Protein AF-K0IEI7-F1 (afdb_monomer_lite)

Sequence (68 aa):
MVKFYTSKEQALIDILKAHPNSTV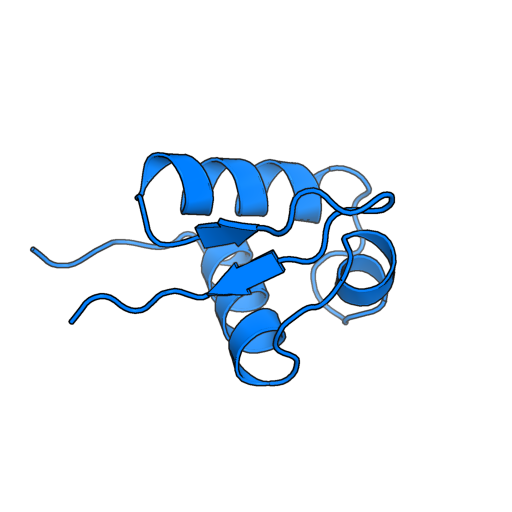SEMKMHIGLRNRNDVPHALNGLRVKGVLLHTADKPPRYSFSDNQ

Radius of gyration: 11.04 Å; chains: 1; bounding box: 30×26×21 Å

Foldseek 3Di:
DDDDADPLLVLLQVVLVVPPQDFLVRSCVDPPNVDPCSSVVSQVVCVVVVQKDWDPDVVITIHGHPPD

pLDDT: mean 86.12, std 10.25, range [48.16, 94.06]

Structure (mmCIF, N/CA/C/O backbone):
data_AF-K0IEI7-F1
#
_entry.id   AF-K0IEI7-F1
#
loop_
_atom_site.group_PDB
_atom_site.id
_atom_site.type_symbol
_atom_site.label_atom_id
_atom_site.label_alt_id
_atom_site.label_comp_id
_atom_site.label_asym_id
_atom_site.label_entity_id
_atom_site.label_seq_id
_atom_site.pdbx_PDB_ins_code
_atom_site.Cartn_x
_atom_site.Cartn_y
_atom_site.Cartn_z
_atom_site.occupancy
_atom_site.B_iso_or_equiv
_atom_site.auth_seq_id
_atom_site.auth_comp_id
_atom_site.auth_asym_id
_atom_site.auth_atom_id
_atom_site.pdbx_PDB_model_num
ATOM 1 N N . MET A 1 1 ? -18.891 1.702 7.873 1.00 54.66 1 MET A N 1
ATOM 2 C CA . MET A 1 1 ? -18.005 2.698 8.527 1.00 54.66 1 MET A CA 1
ATOM 3 C C . MET A 1 1 ? -17.223 3.422 7.447 1.00 54.66 1 MET A C 1
ATOM 5 O O . MET A 1 1 ? -16.620 2.750 6.621 1.00 54.66 1 MET A O 1
ATOM 9 N N . VAL A 1 2 ? -17.242 4.756 7.426 1.00 67.19 2 VAL A N 1
ATOM 10 C CA . VAL A 1 2 ? -16.414 5.540 6.494 1.00 67.19 2 VAL A CA 1
ATOM 11 C C . VAL A 1 2 ? -14.964 5.480 6.979 1.00 67.19 2 VAL A C 1
ATOM 13 O O . VAL A 1 2 ? -14.678 5.855 8.115 1.00 67.19 2 VAL A O 1
ATOM 16 N N . LYS A 1 3 ? -14.055 4.956 6.152 1.00 75.75 3 LYS A N 1
ATOM 17 C CA . LYS A 1 3 ? -12.616 4.936 6.447 1.00 75.75 3 LYS A CA 1
ATOM 18 C C . LYS A 1 3 ? -12.030 6.284 6.019 1.00 75.75 3 LYS A C 1
ATOM 20 O O . LYS A 1 3 ? -12.101 6.637 4.848 1.00 75.75 3 LYS A O 1
ATOM 25 N N . PHE A 1 4 ? -11.468 7.040 6.959 1.00 85.94 4 PHE A N 1
ATOM 26 C CA . PHE A 1 4 ? -10.770 8.290 6.651 1.00 85.94 4 PHE A CA 1
ATOM 27 C C . PHE A 1 4 ? -9.314 7.999 6.284 1.00 85.94 4 PHE A C 1
ATOM 29 O O . PHE A 1 4 ? -8.618 7.284 7.013 1.00 85.94 4 PHE A O 1
ATOM 36 N N . TYR A 1 5 ? -8.842 8.562 5.174 1.00 89.44 5 TYR A N 1
ATOM 37 C CA . TYR A 1 5 ? -7.465 8.429 4.699 1.00 89.44 5 TYR A CA 1
ATOM 38 C C . TYR A 1 5 ? -6.768 9.787 4.717 1.00 89.44 5 TYR A C 1
ATOM 40 O O . TYR A 1 5 ? -7.344 10.804 4.339 1.00 89.44 5 TYR A O 1
ATOM 48 N N . THR A 1 6 ? -5.518 9.808 5.168 1.00 90.31 6 THR A N 1
ATOM 49 C CA . THR A 1 6 ? -4.634 10.966 4.995 1.00 90.31 6 THR A CA 1
ATOM 50 C C . THR A 1 6 ? -4.305 11.152 3.515 1.00 90.31 6 THR A C 1
ATOM 52 O O . THR A 1 6 ? -4.383 10.202 2.737 1.00 90.31 6 THR A O 1
ATOM 55 N N . SER A 1 7 ? -3.840 12.336 3.110 1.00 89.38 7 SER A N 1
ATOM 56 C CA . SER A 1 7 ? -3.465 12.592 1.709 1.00 89.38 7 SER A CA 1
ATOM 57 C C . SER A 1 7 ? -2.406 11.613 1.181 1.00 89.38 7 SER A C 1
ATOM 59 O O . SER A 1 7 ? -2.406 11.275 0.002 1.00 89.38 7 SER A O 1
ATOM 61 N N . LYS A 1 8 ? -1.510 11.126 2.053 1.00 89.75 8 LYS A N 1
ATOM 62 C CA . LYS A 1 8 ? -0.461 10.154 1.700 1.00 89.75 8 LYS A CA 1
ATOM 63 C C . LYS A 1 8 ? -1.007 8.739 1.547 1.00 89.75 8 LYS A C 1
ATOM 65 O O . LYS A 1 8 ? -0.613 8.036 0.624 1.00 89.75 8 LYS A O 1
ATOM 70 N N . GLU A 1 9 ? -1.923 8.336 2.423 1.00 91.69 9 GLU A N 1
ATOM 71 C CA . GLU A 1 9 ? -2.634 7.064 2.280 1.00 91.69 9 GLU A CA 1
ATOM 72 C C . GLU A 1 9 ? -3.519 7.067 1.037 1.00 91.69 9 GLU A C 1
ATOM 74 O O . GLU A 1 9 ? -3.513 6.081 0.314 1.00 91.69 9 GLU A O 1
ATOM 79 N N . GLN A 1 10 ? -4.214 8.170 0.750 1.00 91.69 10 GLN A N 1
ATOM 80 C CA . GLN A 1 10 ? -5.041 8.288 -0.448 1.00 91.69 10 GLN A CA 1
ATOM 81 C C . GLN A 1 10 ? -4.195 8.179 -1.721 1.00 91.69 10 GLN A C 1
ATOM 83 O O . GLN A 1 10 ? -4.496 7.354 -2.574 1.00 91.69 10 GLN A O 1
ATOM 88 N N . ALA A 1 11 ? -3.077 8.908 -1.799 1.00 90.88 11 ALA A N 1
ATOM 89 C CA . ALA A 1 11 ? -2.148 8.788 -2.922 1.00 90.88 11 ALA A CA 1
ATOM 90 C C . ALA A 1 11 ? -1.622 7.351 -3.088 1.00 90.88 11 ALA A C 1
ATOM 92 O O . ALA A 1 11 ? -1.497 6.853 -4.204 1.00 90.88 11 ALA A O 1
ATOM 93 N N . LEU A 1 12 ? -1.332 6.664 -1.978 1.00 91.25 12 LEU A N 1
ATOM 94 C CA . LEU A 1 12 ? -0.895 5.272 -2.010 1.00 91.25 12 LEU A CA 1
ATOM 95 C C . LEU A 1 12 ? -2.008 4.318 -2.469 1.00 91.25 12 LEU A C 1
ATOM 97 O O . LEU A 1 12 ? -1.730 3.389 -3.222 1.00 91.25 12 LEU A O 1
ATOM 101 N N . ILE A 1 13 ? -3.254 4.547 -2.052 1.00 92.00 13 ILE A N 1
ATOM 102 C CA . ILE A 1 13 ? -4.421 3.796 -2.533 1.00 92.00 13 ILE A CA 1
ATOM 103 C C . ILE A 1 13 ? -4.568 3.972 -4.042 1.00 92.00 13 ILE A C 1
ATOM 105 O O . ILE A 1 13 ? -4.747 2.981 -4.743 1.00 92.00 13 ILE A O 1
ATOM 109 N N . ASP A 1 14 ? -4.458 5.199 -4.545 1.00 91.38 14 ASP A N 1
ATOM 110 C CA . ASP A 1 14 ? -4.595 5.485 -5.973 1.00 91.38 14 ASP A CA 1
ATOM 111 C C . ASP A 1 14 ? -3.492 4.781 -6.786 1.00 91.38 14 ASP A C 1
ATOM 113 O O . ASP A 1 14 ? -3.781 4.162 -7.812 1.00 91.38 14 ASP A O 1
ATOM 117 N N . ILE A 1 15 ? -2.251 4.767 -6.277 1.00 91.06 15 ILE A N 1
ATOM 118 C CA . ILE A 1 15 ? -1.143 3.994 -6.866 1.00 91.06 15 ILE A CA 1
ATOM 119 C C . ILE A 1 15 ? -1.462 2.498 -6.870 1.00 91.06 15 ILE A C 1
ATOM 121 O O . ILE A 1 15 ? -1.318 1.862 -7.906 1.00 91.06 15 ILE A O 1
ATOM 125 N N . LEU A 1 16 ? -1.914 1.928 -5.749 1.00 91.88 16 LEU A N 1
ATOM 126 C CA . LEU A 1 16 ? -2.208 0.493 -5.641 1.00 91.88 16 LEU A CA 1
ATOM 127 C C . LEU A 1 16 ? -3.441 0.064 -6.451 1.00 91.88 16 LEU A C 1
ATOM 129 O O . LEU A 1 16 ? -3.536 -1.098 -6.842 1.00 91.88 16 LEU A O 1
ATOM 133 N N . LYS A 1 17 ? -4.378 0.983 -6.711 1.00 91.31 17 LYS A N 1
ATOM 134 C CA . LYS A 1 17 ? -5.510 0.764 -7.622 1.00 91.31 17 LYS A CA 1
ATOM 135 C C . LYS A 1 17 ? -5.068 0.768 -9.085 1.00 91.31 17 LYS A C 1
ATOM 137 O O . LYS A 1 17 ? -5.566 -0.041 -9.861 1.00 91.31 17 LYS A O 1
ATOM 142 N N . ALA A 1 18 ? -4.138 1.648 -9.458 1.00 91.25 18 ALA A N 1
ATOM 143 C CA . ALA A 1 18 ? -3.575 1.697 -10.810 1.00 91.25 18 ALA A CA 1
ATOM 144 C C . ALA A 1 18 ? -2.556 0.571 -11.073 1.00 91.25 18 ALA A C 1
ATOM 146 O O . ALA A 1 18 ? -2.470 0.047 -12.182 1.00 91.25 18 ALA A O 1
ATOM 147 N N . HIS A 1 19 ? -1.798 0.192 -10.044 1.00 90.50 19 HIS A N 1
ATOM 148 C CA . HIS A 1 19 ? -0.725 -0.795 -10.082 1.00 90.50 19 HIS A CA 1
ATOM 149 C C . HIS A 1 19 ? -0.889 -1.782 -8.914 1.00 90.50 19 HIS A C 1
ATOM 151 O O . HIS A 1 19 ? -0.269 -1.628 -7.858 1.00 90.50 19 HIS A O 1
ATOM 157 N N . PRO A 1 20 ? -1.750 -2.802 -9.063 1.00 89.56 20 PRO A N 1
ATOM 158 C CA . PRO A 1 20 ? -1.862 -3.853 -8.061 1.00 89.56 20 PRO A CA 1
ATOM 159 C C . PRO A 1 20 ? -0.576 -4.690 -8.007 1.00 89.56 20 PRO A C 1
ATOM 161 O O . PRO A 1 20 ? 0.148 -4.824 -8.995 1.00 89.56 20 PRO A O 1
ATOM 164 N N . ASN A 1 21 ? -0.307 -5.306 -6.855 1.00 91.31 21 ASN A N 1
ATOM 165 C CA . ASN A 1 21 ? 0.871 -6.140 -6.595 1.00 91.31 21 ASN A CA 1
ATOM 166 C C . ASN A 1 21 ? 2.221 -5.406 -6.746 1.00 91.31 21 ASN A C 1
ATOM 168 O O . ASN A 1 21 ? 3.238 -6.021 -7.093 1.00 91.31 21 ASN A O 1
ATOM 172 N N . SER A 1 22 ? 2.251 -4.106 -6.449 1.00 90.81 22 SER A N 1
ATOM 173 C CA . SER A 1 22 ? 3.477 -3.303 -6.452 1.00 90.81 22 SER A CA 1
ATOM 174 C C . SER A 1 22 ? 4.325 -3.508 -5.199 1.00 90.81 22 SER A C 1
ATOM 176 O O . SER A 1 22 ? 3.834 -3.729 -4.093 1.00 90.81 22 SER A O 1
ATOM 178 N N . THR A 1 23 ? 5.632 -3.390 -5.364 1.00 92.50 23 THR A N 1
ATOM 179 C CA . THR A 1 23 ? 6.637 -3.375 -4.300 1.00 92.50 23 THR A CA 1
ATOM 180 C C . THR A 1 23 ? 6.839 -1.958 -3.764 1.00 92.50 23 THR A C 1
ATOM 182 O O . THR A 1 23 ? 6.534 -0.966 -4.427 1.00 92.50 23 THR A O 1
ATOM 185 N N . VAL A 1 24 ? 7.408 -1.832 -2.560 1.00 89.44 24 VAL A N 1
ATOM 186 C CA . VAL A 1 24 ? 7.730 -0.517 -1.968 1.00 89.44 24 VAL A CA 1
ATOM 187 C C . VAL A 1 24 ? 8.608 0.324 -2.899 1.00 89.44 24 VAL A C 1
ATOM 189 O O . VAL A 1 24 ? 8.440 1.539 -2.973 1.00 89.44 24 VAL A O 1
ATOM 192 N N . SER A 1 25 ? 9.556 -0.311 -3.590 1.00 88.88 25 SER A N 1
ATOM 193 C CA . SER A 1 25 ? 10.467 0.368 -4.514 1.00 88.88 25 SER A CA 1
ATOM 194 C C . SER A 1 25 ? 9.727 0.946 -5.718 1.00 88.88 25 SER A C 1
ATOM 196 O O . SER A 1 25 ? 9.982 2.093 -6.066 1.00 88.88 25 SER A O 1
ATOM 198 N N . GLU A 1 26 ? 8.783 0.199 -6.296 1.00 89.44 26 GLU A N 1
ATOM 199 C CA . GLU A 1 26 ? 7.941 0.672 -7.405 1.00 89.44 26 GLU A CA 1
ATOM 200 C C . GLU A 1 26 ? 7.046 1.835 -6.950 1.00 89.44 26 GLU A C 1
ATOM 202 O O . GLU A 1 26 ? 7.036 2.886 -7.584 1.00 89.44 26 GLU A O 1
ATOM 207 N N . MET A 1 27 ? 6.398 1.729 -5.783 1.00 88.69 27 MET A N 1
ATOM 208 C CA . MET A 1 27 ? 5.549 2.806 -5.243 1.00 88.69 27 MET A CA 1
ATOM 209 C C . MET A 1 27 ? 6.314 4.118 -5.011 1.00 88.69 27 MET A C 1
ATOM 211 O O . MET A 1 27 ? 5.772 5.201 -5.226 1.00 88.69 27 MET A O 1
ATOM 215 N N . LYS A 1 28 ? 7.583 4.039 -4.589 1.00 86.31 28 LYS A N 1
ATOM 216 C CA . LYS A 1 28 ? 8.446 5.215 -4.373 1.00 86.31 28 LYS A CA 1
ATOM 217 C C . LYS A 1 28 ? 8.785 5.966 -5.661 1.00 86.31 28 LYS A C 1
ATOM 219 O O . LYS A 1 28 ? 9.169 7.131 -5.581 1.00 86.31 28 LYS A O 1
ATOM 224 N N . MET A 1 29 ? 8.657 5.327 -6.825 1.00 85.19 29 MET A N 1
ATOM 225 C CA . MET A 1 29 ? 8.889 5.983 -8.114 1.00 85.19 29 MET A CA 1
ATOM 226 C C . MET A 1 29 ? 7.743 6.932 -8.499 1.00 85.19 29 MET A C 1
ATOM 228 O O . MET A 1 29 ? 7.944 7.823 -9.324 1.00 85.19 29 MET A O 1
ATOM 232 N N . HIS A 1 30 ? 6.562 6.798 -7.886 1.00 80.31 30 HIS A N 1
ATOM 233 C CA . HIS A 1 30 ? 5.413 7.646 -8.191 1.00 80.31 30 HIS A CA 1
ATOM 234 C C . HIS A 1 30 ? 5.519 9.038 -7.549 1.00 80.31 30 HIS A C 1
ATOM 236 O O . HIS A 1 30 ? 5.925 9.225 -6.395 1.00 80.31 30 HIS A O 1
ATOM 242 N N . ILE A 1 31 ? 5.120 10.049 -8.324 1.00 60.09 31 ILE A N 1
ATOM 243 C CA . ILE A 1 31 ? 5.149 11.460 -7.936 1.00 60.09 31 ILE A CA 1
ATOM 244 C C . ILE A 1 31 ? 4.170 11.671 -6.769 1.00 60.09 31 ILE A C 1
ATOM 246 O O . ILE A 1 31 ? 2.967 11.524 -6.933 1.00 60.09 31 ILE A O 1
ATOM 250 N N . GLY A 1 32 ? 4.690 12.004 -5.582 1.00 66.00 32 GLY A N 1
ATOM 251 C CA . GLY A 1 32 ? 3.887 12.259 -4.372 1.00 66.00 32 GLY A CA 1
ATOM 252 C C . GLY A 1 32 ? 4.413 11.592 -3.095 1.00 66.00 32 GLY A C 1
ATOM 253 O O . GLY A 1 32 ? 4.087 12.041 -1.992 1.00 66.00 32 GLY A O 1
ATOM 254 N N . LEU A 1 33 ? 5.289 10.588 -3.230 1.00 68.00 33 LEU A N 1
ATOM 255 C CA . LEU A 1 33 ? 5.874 9.814 -2.122 1.00 68.00 33 LEU A CA 1
ATOM 256 C C . LEU A 1 33 ? 7.414 9.862 -2.146 1.00 68.00 33 LEU A C 1
ATOM 258 O O . LEU A 1 33 ? 8.096 8.860 -1.950 1.00 68.00 33 LEU A O 1
ATOM 262 N N . ARG A 1 34 ? 7.970 11.054 -2.414 1.00 69.94 34 ARG A N 1
ATOM 263 C CA . ARG A 1 34 ? 9.419 11.275 -2.589 1.00 69.94 34 ARG A CA 1
ATOM 264 C C . ARG A 1 34 ? 10.230 11.112 -1.301 1.00 69.94 34 ARG A C 1
ATOM 266 O O . ARG A 1 34 ? 11.426 10.842 -1.373 1.00 69.94 34 ARG A O 1
ATOM 273 N N . ASN A 1 35 ? 9.609 11.260 -0.129 1.00 79.75 35 ASN A N 1
ATOM 274 C CA . ASN A 1 35 ? 10.308 11.028 1.129 1.00 79.75 35 ASN A CA 1
ATOM 275 C C . ASN A 1 35 ? 10.443 9.531 1.399 1.00 79.75 35 ASN A C 1
ATOM 277 O O . ASN A 1 35 ? 9.489 8.760 1.276 1.00 79.75 35 ASN A O 1
ATOM 281 N N . ARG A 1 36 ? 11.629 9.132 1.875 1.00 76.06 36 ARG A N 1
ATOM 282 C CA . ARG A 1 36 ? 11.985 7.734 2.173 1.00 76.06 36 ARG A CA 1
ATOM 283 C C . ARG A 1 36 ? 10.955 7.012 3.057 1.00 76.06 36 ARG A C 1
ATOM 285 O O . ARG A 1 36 ? 10.790 5.799 2.899 1.00 76.06 36 ARG A O 1
ATOM 292 N N . ASN A 1 37 ? 10.287 7.760 3.939 1.00 84.50 37 ASN A N 1
ATOM 293 C CA . ASN A 1 37 ? 9.373 7.259 4.964 1.00 84.50 37 ASN A CA 1
ATOM 294 C C . ASN A 1 37 ? 7.882 7.412 4.615 1.00 84.50 37 ASN A C 1
ATOM 296 O O . ASN A 1 37 ? 7.061 6.841 5.327 1.00 84.50 37 ASN A O 1
ATOM 300 N N . ASP A 1 38 ? 7.521 8.096 3.523 1.00 87.00 38 ASP A N 1
ATOM 301 C CA . ASP A 1 38 ? 6.108 8.308 3.170 1.00 87.00 38 ASP A CA 1
ATOM 302 C C . ASP A 1 38 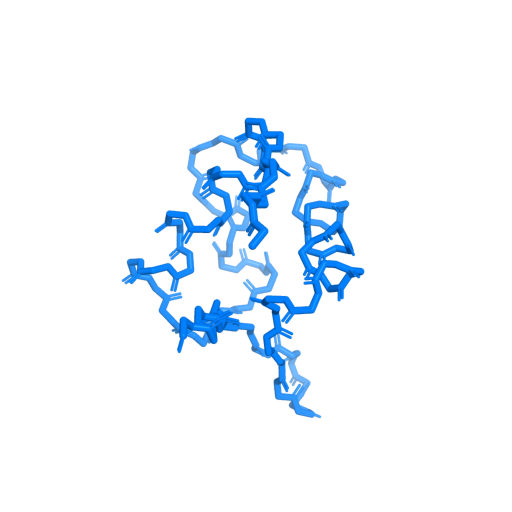? 5.416 6.980 2.830 1.00 87.00 38 ASP A C 1
ATOM 304 O O . ASP A 1 38 ? 4.363 6.672 3.385 1.00 87.00 38 ASP A O 1
ATOM 308 N N . VAL A 1 39 ? 6.034 6.162 1.965 1.00 88.94 39 VAL A N 1
ATOM 309 C CA . VAL A 1 39 ? 5.475 4.857 1.563 1.00 88.94 39 VAL A CA 1
ATOM 310 C C . VAL A 1 39 ? 5.363 3.895 2.755 1.00 88.94 39 VAL A C 1
ATOM 312 O O . VAL A 1 39 ? 4.269 3.382 2.980 1.00 88.94 39 VAL A O 1
ATOM 315 N N . PRO A 1 40 ? 6.416 3.659 3.572 1.00 90.75 40 PRO A N 1
ATOM 316 C CA . PRO A 1 40 ? 6.297 2.783 4.740 1.00 90.75 40 PRO A CA 1
ATOM 317 C C . PRO A 1 40 ? 5.250 3.244 5.765 1.00 90.75 40 PRO A C 1
ATOM 319 O O . PRO A 1 40 ? 4.512 2.408 6.287 1.00 90.75 40 PRO A O 1
ATOM 322 N N . HIS A 1 41 ? 5.148 4.551 6.044 1.00 91.50 41 HIS A N 1
ATOM 323 C CA . HIS A 1 41 ? 4.136 5.062 6.974 1.00 91.50 41 HIS A CA 1
ATOM 324 C C . HIS A 1 41 ? 2.718 4.886 6.437 1.00 91.50 41 HIS A C 1
ATOM 326 O O . HIS A 1 41 ? 1.851 4.413 7.173 1.00 91.50 41 HIS A O 1
ATOM 332 N N . ALA A 1 42 ? 2.487 5.222 5.167 1.00 91.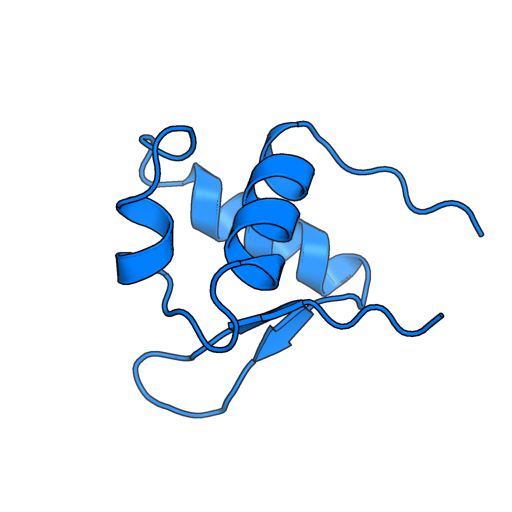88 42 ALA A N 1
ATOM 333 C CA . ALA A 1 42 ? 1.184 5.053 4.538 1.00 91.88 42 ALA A CA 1
ATOM 334 C C . ALA A 1 42 ? 0.786 3.568 4.464 1.00 91.88 42 ALA A C 1
ATOM 336 O O . ALA A 1 42 ? -0.331 3.226 4.844 1.00 91.88 42 ALA A O 1
ATOM 337 N N . LEU A 1 43 ? 1.709 2.666 4.100 1.00 92.75 43 LEU A N 1
ATOM 338 C CA . LEU A 1 43 ? 1.464 1.218 4.142 1.00 92.75 43 LEU A CA 1
ATOM 339 C C . LEU A 1 43 ? 1.087 0.752 5.552 1.00 92.75 43 LEU A C 1
ATOM 341 O O . LEU A 1 43 ? 0.138 -0.012 5.714 1.00 92.75 43 LEU A O 1
ATOM 345 N N . ASN A 1 44 ? 1.779 1.228 6.590 1.00 92.75 44 ASN A N 1
ATOM 346 C CA . ASN A 1 44 ? 1.424 0.868 7.959 1.00 92.75 44 ASN A CA 1
ATOM 347 C C . ASN A 1 44 ? 0.024 1.376 8.349 1.00 92.75 44 ASN A C 1
ATOM 349 O O . ASN A 1 44 ? -0.729 0.632 8.974 1.00 92.75 44 ASN A O 1
ATOM 353 N N . GLY A 1 45 ? -0.347 2.595 7.946 1.00 92.38 45 GLY A N 1
ATOM 354 C CA . GLY A 1 45 ? -1.692 3.138 8.159 1.00 92.38 45 GLY A CA 1
ATOM 355 C C . GLY A 1 45 ? -2.780 2.297 7.483 1.00 92.38 45 GLY A C 1
ATOM 356 O O . GLY A 1 45 ? -3.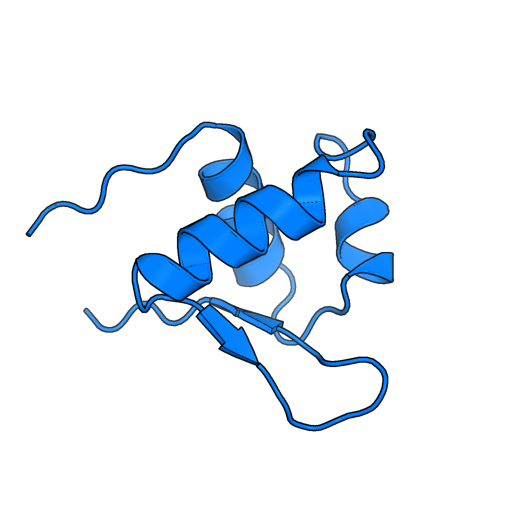742 1.883 8.133 1.00 92.38 45 GLY A O 1
ATOM 357 N N . LEU A 1 46 ? -2.581 1.936 6.211 1.00 91.75 46 LEU A N 1
ATOM 358 C CA . LEU A 1 46 ? -3.498 1.068 5.462 1.00 91.75 46 LEU A CA 1
ATOM 359 C C . LEU A 1 46 ? -3.593 -0.347 6.055 1.00 91.75 46 LEU A C 1
ATOM 361 O O . LEU A 1 46 ? -4.683 -0.923 6.106 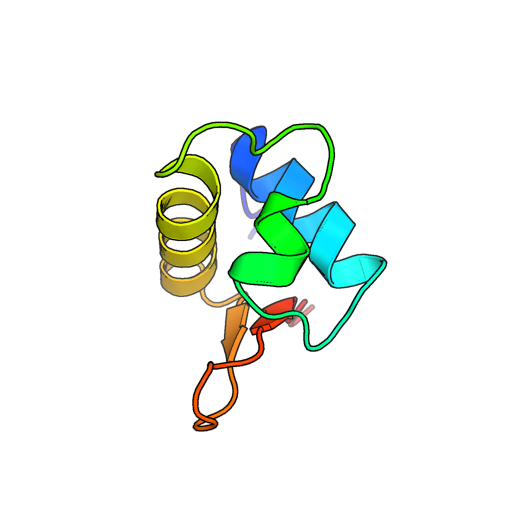1.00 91.75 46 LEU A O 1
ATOM 365 N N . ARG A 1 47 ? -2.477 -0.891 6.556 1.00 91.69 47 ARG A N 1
ATOM 366 C CA . ARG A 1 47 ? -2.435 -2.184 7.257 1.00 91.69 47 ARG A CA 1
ATOM 367 C C . ARG A 1 47 ? -3.259 -2.158 8.540 1.00 91.69 47 ARG A C 1
ATOM 369 O O . ARG A 1 47 ? -4.069 -3.053 8.750 1.00 91.69 47 ARG A O 1
ATOM 376 N N . VAL A 1 48 ? -3.082 -1.136 9.380 1.00 91.88 48 VAL A N 1
ATOM 377 C CA . VAL A 1 48 ? -3.850 -0.971 10.631 1.00 91.88 48 VAL A CA 1
ATOM 378 C C . VAL A 1 48 ? -5.346 -0.811 10.344 1.00 91.88 48 VAL A C 1
ATOM 380 O O . VAL A 1 48 ? -6.175 -1.298 11.106 1.00 91.88 48 VAL A O 1
ATOM 383 N N . LYS A 1 49 ? -5.698 -0.194 9.212 1.00 90.81 49 LYS A N 1
ATOM 384 C CA . LYS A 1 49 ? -7.085 -0.045 8.742 1.00 90.81 49 LYS A CA 1
ATOM 385 C C . LYS A 1 49 ? -7.672 -1.310 8.101 1.00 90.81 49 LYS A C 1
ATOM 387 O O . LYS A 1 49 ? -8.838 -1.289 7.710 1.00 90.81 49 LYS A O 1
ATOM 392 N N . GLY A 1 50 ? -6.890 -2.384 7.964 1.00 91.31 50 GLY A N 1
ATOM 393 C CA . GLY A 1 50 ? -7.344 -3.659 7.405 1.00 91.31 50 GLY A CA 1
ATOM 394 C C . GLY A 1 50 ? -7.689 -3.611 5.914 1.00 91.31 50 GLY A C 1
ATOM 395 O O . GLY A 1 50 ? -8.523 -4.388 5.467 1.00 91.31 50 GLY A O 1
ATOM 396 N N . VAL A 1 51 ? -7.091 -2.687 5.150 1.00 91.56 51 VAL A N 1
ATOM 397 C CA . VAL A 1 51 ? -7.351 -2.504 3.701 1.00 91.56 51 VAL A CA 1
ATOM 398 C C . VAL A 1 51 ? -6.127 -2.772 2.828 1.00 91.56 51 VAL A C 1
ATOM 400 O O . VAL A 1 51 ? -6.084 -2.406 1.656 1.00 91.56 51 VAL A O 1
ATOM 403 N N . LEU A 1 52 ? -5.095 -3.384 3.405 1.00 92.75 52 LEU A N 1
ATOM 404 C CA . LEU A 1 52 ? -3.848 -3.686 2.719 1.00 92.75 52 LEU A CA 1
ATOM 405 C C . LEU A 1 52 ? -3.601 -5.189 2.726 1.00 92.75 52 LEU A C 1
ATOM 407 O O . LEU A 1 52 ? -3.479 -5.798 3.790 1.00 92.75 52 LEU A O 1
ATOM 411 N N . LEU A 1 53 ? -3.456 -5.758 1.536 1.00 92.50 53 LEU A N 1
ATOM 412 C CA . LEU A 1 53 ? -2.948 -7.109 1.341 1.00 92.50 53 LEU A CA 1
ATOM 413 C C . LEU A 1 53 ? -1.469 -7.048 0.987 1.00 92.50 53 LEU A C 1
ATOM 415 O O . LEU A 1 53 ? -1.004 -6.090 0.366 1.00 92.50 53 LEU A O 1
ATOM 419 N N . HIS A 1 54 ? -0.739 -8.086 1.376 1.00 92.56 54 HIS A N 1
ATOM 420 C CA . HIS A 1 54 ? 0.638 -8.278 0.958 1.00 92.56 54 HIS A CA 1
ATOM 421 C C . HIS A 1 54 ? 0.939 -9.754 0.713 1.00 92.56 54 HIS A C 1
ATOM 423 O O . HIS A 1 54 ? 0.347 -10.625 1.352 1.00 92.56 54 HIS A O 1
ATOM 429 N N . THR A 1 55 ? 1.860 -10.027 -0.206 1.00 91.38 55 THR A N 1
ATOM 430 C CA . THR A 1 55 ? 2.399 -11.371 -0.428 1.00 91.38 55 THR A CA 1
ATOM 431 C C . THR A 1 55 ? 3.543 -11.661 0.544 1.00 91.38 55 THR A C 1
ATOM 433 O O . THR A 1 55 ? 4.158 -10.749 1.101 1.00 91.38 55 THR A O 1
ATOM 436 N N . ALA A 1 56 ? 3.851 -12.945 0.736 1.00 89.94 56 ALA A N 1
ATOM 437 C CA . ALA A 1 56 ? 5.003 -13.389 1.524 1.00 89.94 56 ALA A CA 1
ATOM 438 C C . ALA A 1 56 ? 6.335 -13.355 0.737 1.00 89.94 56 ALA A C 1
ATOM 440 O O . ALA A 1 56 ? 7.355 -13.843 1.229 1.00 89.94 56 ALA A O 1
ATOM 441 N N . ASP A 1 57 ? 6.331 -12.795 -0.478 1.00 89.81 57 ASP A N 1
ATOM 442 C CA . ASP A 1 57 ? 7.501 -12.720 -1.355 1.00 89.81 57 ASP A CA 1
ATOM 443 C C . ASP A 1 57 ? 8.596 -11.807 -0.787 1.00 89.81 57 ASP A C 1
ATOM 445 O O . ASP A 1 57 ? 8.373 -10.970 0.094 1.00 89.81 57 ASP A O 1
ATOM 449 N N . LYS A 1 58 ? 9.809 -11.933 -1.337 1.00 88.75 58 LYS A N 1
ATOM 450 C CA . LYS A 1 58 ? 10.937 -11.041 -1.045 1.00 88.75 58 LYS A CA 1
ATOM 451 C C . LYS A 1 58 ? 11.436 -10.402 -2.353 1.00 88.75 58 LYS A C 1
ATOM 453 O O . LYS A 1 58 ? 12.101 -11.094 -3.120 1.00 88.75 58 LYS A O 1
ATOM 458 N N . PRO A 1 59 ? 11.163 -9.104 -2.612 1.00 88.12 59 PRO A N 1
ATOM 459 C CA . PRO A 1 59 ? 10.434 -8.159 -1.758 1.00 88.12 59 PRO A CA 1
ATOM 460 C C . PRO A 1 59 ? 8.913 -8.411 -1.731 1.00 88.12 59 PRO A C 1
ATOM 462 O O . PRO A 1 59 ? 8.367 -8.909 -2.717 1.00 88.12 59 PRO A O 1
ATOM 465 N N . PRO A 1 60 ? 8.221 -8.019 -0.644 1.00 92.19 60 PRO A N 1
ATOM 466 C CA . PRO A 1 60 ? 6.772 -8.152 -0.548 1.00 92.19 60 PRO A CA 1
ATOM 467 C C . PRO A 1 60 ? 6.080 -7.266 -1.584 1.00 92.19 60 PRO A C 1
ATOM 469 O O . PRO A 1 60 ? 6.480 -6.116 -1.818 1.00 92.19 60 PRO A O 1
ATOM 472 N N . ARG A 1 61 ? 5.017 -7.805 -2.179 1.00 94.06 61 ARG A N 1
ATOM 473 C CA . ARG A 1 61 ? 4.117 -7.084 -3.083 1.00 94.06 61 ARG A CA 1
ATOM 474 C C . ARG A 1 61 ? 2.846 -6.728 -2.342 1.00 94.06 61 ARG A C 1
ATOM 476 O O . ARG A 1 61 ? 2.354 -7.536 -1.563 1.00 94.06 61 ARG A O 1
ATOM 483 N N . TYR A 1 62 ? 2.321 -5.537 -2.583 1.00 93.88 62 TYR A N 1
ATOM 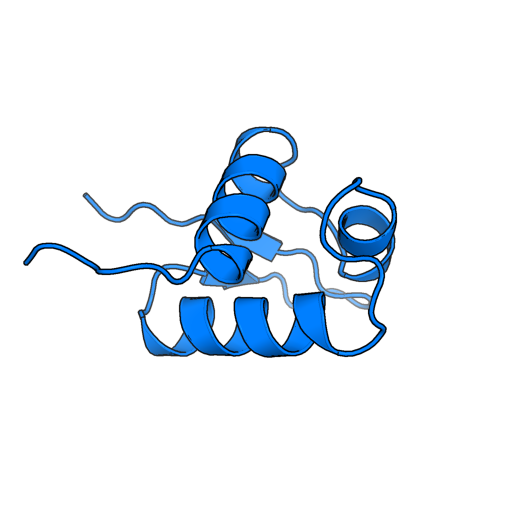484 C CA . TYR A 1 62 ? 1.162 -5.003 -1.885 1.00 93.88 62 TYR A CA 1
ATOM 485 C C . TYR A 1 62 ? 0.025 -4.725 -2.853 1.00 93.88 62 TYR A C 1
ATOM 487 O O . TYR A 1 62 ? 0.249 -4.324 -3.995 1.00 93.88 62 TYR A O 1
ATOM 495 N N . SER A 1 63 ? -1.191 -4.890 -2.351 1.00 93.12 63 SER A N 1
ATOM 496 C CA . SER A 1 63 ? -2.423 -4.600 -3.075 1.00 93.12 63 SER A CA 1
ATOM 497 C C . SER A 1 63 ? -3.433 -3.971 -2.129 1.00 93.12 63 SER A C 1
ATOM 499 O O . SER A 1 63 ? -3.493 -4.307 -0.943 1.00 93.12 63 SER A O 1
ATOM 501 N N . PHE A 1 64 ? -4.231 -3.046 -2.653 1.00 92.12 64 PHE A N 1
ATOM 502 C CA . PHE A 1 64 ? -5.351 -2.488 -1.910 1.00 92.12 64 PHE A CA 1
ATOM 503 C C . PHE A 1 64 ? -6.495 -3.507 -1.883 1.00 92.12 64 PHE A C 1
ATOM 505 O O . PHE A 1 64 ? -6.905 -3.998 -2.932 1.00 92.12 64 PHE A O 1
ATOM 512 N N . SER A 1 65 ? -6.994 -3.829 -0.690 1.00 87.31 65 SER A N 1
ATOM 513 C CA . SER A 1 65 ? -8.217 -4.613 -0.518 1.00 87.31 65 SER A CA 1
ATOM 514 C C . SER A 1 65 ? -9.324 -3.694 -0.045 1.00 87.31 65 SER A C 1
ATOM 516 O O . SER A 1 65 ? -9.375 -3.276 1.116 1.00 87.31 65 SER A O 1
ATOM 518 N N . ASP A 1 66 ? -10.205 -3.371 -0.984 1.00 72.44 66 ASP A N 1
ATOM 519 C CA . ASP A 1 66 ? -11.492 -2.779 -0.674 1.00 72.44 66 ASP A CA 1
ATOM 520 C C . ASP A 1 66 ? -12.454 -3.924 -0.357 1.00 72.44 66 ASP A C 1
ATOM 522 O O . ASP A 1 66 ? -13.217 -4.365 -1.210 1.00 72.44 66 ASP A O 1
ATOM 526 N N . ASN A 1 67 ? -12.375 -4.467 0.861 1.00 56.31 67 ASN A N 1
ATOM 527 C CA . ASN A 1 67 ? -13.498 -5.231 1.402 1.00 56.31 67 ASN A CA 1
ATOM 528 C C . ASN A 1 67 ? -14.651 -4.232 1.610 1.00 56.31 67 ASN A C 1
ATOM 530 O O . ASN A 1 67 ? -14.779 -3.657 2.700 1.00 56.31 67 ASN A O 1
ATOM 534 N N . GLN A 1 68 ? -15.391 -3.957 0.532 1.00 48.16 68 GLN A N 1
ATOM 535 C CA . GLN A 1 68 ? -16.746 -3.414 0.575 1.00 48.16 68 GLN A CA 1
ATOM 536 C C . GLN A 1 68 ? -17.728 -4.522 0.931 1.00 48.16 68 GLN A C 1
ATOM 538 O O . GLN A 1 68 ? -17.580 -5.636 0.380 1.00 48.16 68 GLN A O 1
#

Secondary structure (DSSP, 8-state):
-PPP--HHHHHHHHHHHHSTTEEHHHHHTSTT--STTHHHHHHHHHHHTT-EEE-SSSSPEEEE----

Organism: Nitrososphaera gargensis (strain Ga9.2) (NCBI:txid1237085)